Protein AF-A0A4R5U3E4-F1 (afdb_monomer)

Foldseek 3Di:
DDPQLADDPPDDDDPDDPPPDPVVVVSNVSRPVVNVCCVVVVCVDPDPVRVVVVVVVVVVVVVVVVVVVVVVVVVVVPPPDD

Sequence (82 aa):
MNGDSKLDPSEDFPEDLDGLPADEVSVLNSMVHRQMDAEYVEDGSLDPETEGRNEELRLELDDRDKKSGEAEQRQDRGEHEA

Organism: NCBI:txid2547960

pLDDT: mean 75.9, std 16.23, range [36.97, 97.0]

Structure (mmCIF, N/CA/C/O backbone):
data_AF-A0A4R5U3E4-F1
#
_entry.id   AF-A0A4R5U3E4-F1
#
loop_
_atom_site.group_PDB
_atom_site.id
_atom_site.type_symbol
_atom_site.label_atom_id
_atom_site.label_alt_id
_atom_site.label_comp_id
_atom_site.label_asym_id
_atom_site.label_entity_id
_atom_site.label_seq_id
_atom_site.pdbx_PDB_ins_code
_atom_site.Cartn_x
_atom_site.Cartn_y
_atom_site.Cartn_z
_atom_site.occupancy
_atom_site.B_iso_or_equiv
_atom_site.auth_seq_id
_atom_site.auth_comp_id
_atom_site.auth_asym_id
_atom_site.a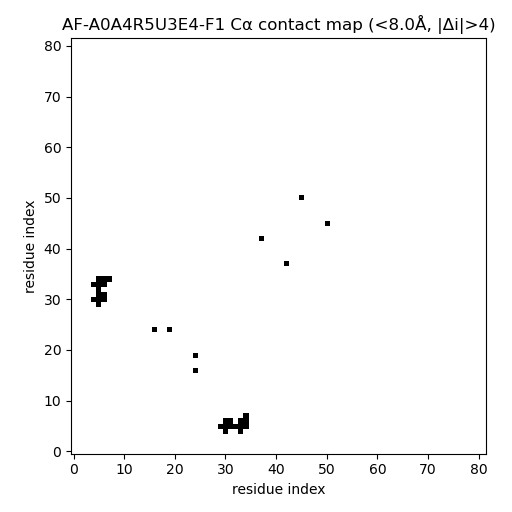uth_atom_id
_atom_site.pdbx_PDB_model_num
ATOM 1 N N . MET A 1 1 ? 17.606 12.702 -13.597 1.00 36.97 1 MET A N 1
ATOM 2 C CA . MET A 1 1 ? 17.326 11.410 -12.941 1.00 36.97 1 MET A CA 1
ATOM 3 C C . MET A 1 1 ? 16.394 11.737 -11.800 1.00 36.97 1 MET A C 1
ATOM 5 O O . MET A 1 1 ? 16.837 12.347 -10.835 1.00 36.97 1 MET A O 1
ATOM 9 N N . ASN A 1 2 ? 15.099 11.532 -12.030 1.00 41.50 2 ASN A N 1
ATOM 10 C CA . ASN A 1 2 ? 14.046 11.987 -11.129 1.00 41.50 2 ASN A CA 1
ATOM 11 C C . ASN A 1 2 ? 14.098 11.160 -9.841 1.00 41.50 2 ASN A C 1
ATOM 13 O O . ASN A 1 2 ? 14.295 9.949 -9.886 1.00 41.50 2 ASN A O 1
ATOM 17 N N . GLY A 1 3 ? 14.041 11.860 -8.710 1.00 49.34 3 GLY A N 1
ATOM 18 C CA . GLY A 1 3 ? 14.311 11.340 -7.369 1.00 49.34 3 GLY A CA 1
ATOM 19 C C . GLY A 1 3 ? 13.177 10.532 -6.746 1.00 49.34 3 GLY A C 1
ATOM 20 O O . GLY A 1 3 ? 13.2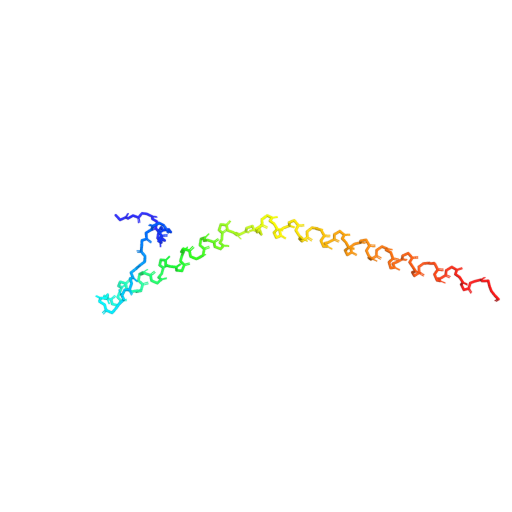97 10.156 -5.587 1.00 49.34 3 GLY A O 1
ATOM 21 N N . ASP A 1 4 ? 12.124 10.224 -7.497 1.00 54.84 4 ASP A N 1
ATOM 22 C CA . ASP A 1 4 ? 11.007 9.413 -7.034 1.00 54.84 4 ASP A CA 1
ATOM 23 C C . ASP A 1 4 ? 11.006 8.098 -7.808 1.00 54.84 4 ASP A C 1
ATOM 25 O O . ASP A 1 4 ? 10.827 8.047 -9.018 1.00 54.84 4 ASP A O 1
ATOM 29 N N . SER A 1 5 ? 11.288 7.004 -7.103 1.00 73.62 5 SER A N 1
ATOM 30 C CA . SER A 1 5 ? 11.411 5.664 -7.695 1.00 73.62 5 SER A CA 1
ATOM 31 C C . SER A 1 5 ? 10.052 4.999 -7.991 1.00 73.62 5 SER A C 1
ATOM 33 O O . SER A 1 5 ? 10.009 3.789 -8.225 1.00 73.62 5 SER A O 1
ATOM 35 N N . LYS A 1 6 ? 8.951 5.755 -7.942 1.00 74.94 6 LYS A N 1
ATOM 36 C CA . LYS A 1 6 ? 7.563 5.309 -8.144 1.00 74.94 6 LYS A CA 1
ATOM 37 C C . LYS A 1 6 ? 6.972 6.005 -9.373 1.00 74.94 6 LYS A C 1
ATOM 39 O O . LYS A 1 6 ? 7.447 7.077 -9.734 1.00 74.94 6 LYS A O 1
ATOM 44 N N . LEU A 1 7 ? 5.978 5.385 -10.003 1.00 80.44 7 LEU A N 1
ATOM 45 C CA . LEU A 1 7 ? 5.182 6.044 -11.043 1.00 80.44 7 LEU A CA 1
ATOM 46 C C . LEU A 1 7 ? 4.310 7.127 -10.399 1.00 80.44 7 LEU A C 1
ATOM 48 O O . LEU A 1 7 ? 3.814 6.931 -9.285 1.00 80.44 7 LEU A O 1
ATOM 52 N N . ASP A 1 8 ? 4.141 8.259 -11.080 1.00 74.81 8 ASP A N 1
ATOM 53 C CA . ASP A 1 8 ? 3.116 9.226 -10.697 1.00 74.81 8 ASP A CA 1
ATOM 54 C C . ASP A 1 8 ? 1.742 8.693 -11.158 1.00 74.81 8 ASP A C 1
ATOM 56 O O . ASP A 1 8 ? 1.613 8.301 -12.318 1.00 74.81 8 ASP A O 1
ATOM 60 N N . PRO A 1 9 ? 0.698 8.664 -10.305 1.00 71.50 9 PRO A N 1
ATOM 61 C CA . PRO A 1 9 ? -0.631 8.182 -10.697 1.00 71.50 9 PRO A CA 1
ATOM 62 C C . PRO A 1 9 ? -1.282 8.967 -11.848 1.00 71.50 9 PRO A C 1
ATOM 64 O O . PRO A 1 9 ? -2.268 8.507 -12.421 1.00 71.50 9 PRO A O 1
ATOM 67 N N . SER A 1 10 ? -0.778 10.167 -12.156 1.00 76.50 10 SER A N 1
ATOM 68 C CA . SER A 1 10 ? -1.209 10.982 -13.294 1.00 76.50 10 SER A CA 1
ATOM 69 C C . SER A 1 10 ? -0.457 10.687 -14.597 1.00 76.50 10 SER A C 1
ATOM 71 O O . SER A 1 10 ? -0.842 11.214 -15.641 1.00 76.50 10 SER A O 1
ATOM 73 N N . GLU A 1 11 ? 0.593 9.860 -14.561 1.00 78.38 11 GLU A N 1
ATOM 74 C CA . GLU A 1 11 ? 1.286 9.382 -15.756 1.00 78.38 11 GLU A CA 1
ATOM 75 C C . GLU A 1 11 ? 0.543 8.190 -16.376 1.00 78.38 11 GLU A C 1
ATOM 77 O O . GLU A 1 11 ? 0.168 7.236 -15.693 1.00 78.38 11 GLU A O 1
ATOM 82 N N . ASP A 1 12 ? 0.351 8.230 -17.697 1.00 77.56 12 ASP A N 1
ATOM 83 C CA . ASP A 1 12 ? -0.277 7.132 -18.430 1.00 77.56 12 ASP A CA 1
ATOM 84 C C . ASP A 1 12 ? 0.608 5.875 -18.392 1.00 77.56 12 ASP A C 1
ATOM 86 O O . ASP A 1 12 ? 1.803 5.914 -18.705 1.00 77.56 12 ASP A O 1
ATOM 90 N N . PHE A 1 13 ? 0.007 4.734 -18.044 1.00 82.69 13 PHE A N 1
ATOM 91 C CA . PHE A 1 13 ? 0.692 3.445 -18.092 1.00 82.69 13 PHE A CA 1
ATOM 92 C C . PHE A 1 13 ? 0.799 2.945 -19.545 1.00 82.69 13 PHE A C 1
ATOM 94 O O . PHE A 1 13 ? -0.165 3.086 -20.302 1.00 82.69 13 PHE A O 1
ATOM 101 N N . PRO A 1 14 ? 1.922 2.326 -19.958 1.00 85.31 14 PRO A N 1
ATOM 102 C CA . PRO A 1 14 ? 2.070 1.822 -21.321 1.00 85.31 14 PRO A CA 1
ATOM 103 C C . PRO A 1 14 ? 0.997 0.780 -21.671 1.00 85.31 14 PRO A C 1
ATOM 105 O O . PRO A 1 14 ? 0.851 -0.224 -20.975 1.00 85.31 14 PRO A O 1
ATOM 108 N N . GLU A 1 15 ? 0.274 0.988 -22.775 1.00 84.50 15 GLU A N 1
ATOM 109 C CA . GLU A 1 15 ? -0.751 0.042 -23.252 1.00 84.50 15 GLU A CA 1
ATOM 110 C C . GLU A 1 15 ? -0.150 -1.248 -23.835 1.00 84.50 15 GLU A C 1
ATOM 112 O O . GLU A 1 15 ? -0.809 -2.287 -23.849 1.00 84.50 15 GLU A O 1
ATOM 117 N N . ASP A 1 16 ? 1.098 -1.182 -24.307 1.00 87.88 16 ASP A N 1
ATOM 118 C CA . ASP A 1 16 ? 1.822 -2.298 -24.910 1.00 87.88 16 ASP A CA 1
ATOM 119 C C . ASP A 1 16 ? 3.225 -2.429 -24.302 1.00 87.88 16 ASP A C 1
ATOM 121 O O . ASP A 1 16 ? 3.991 -1.464 -24.239 1.00 87.88 16 ASP A O 1
ATOM 125 N N . LEU A 1 17 ? 3.555 -3.642 -23.859 1.00 86.62 17 LEU A N 1
ATOM 126 C CA . LEU A 1 17 ? 4.843 -3.992 -23.262 1.00 86.62 17 LEU A CA 1
ATOM 127 C C . LEU A 1 17 ? 5.723 -4.810 -24.219 1.00 86.62 17 LEU A C 1
ATOM 129 O O . LEU A 1 17 ? 6.912 -4.965 -23.944 1.00 86.62 17 LEU A O 1
ATOM 133 N N . ASP A 1 18 ? 5.185 -5.303 -25.342 1.00 89.12 18 ASP A N 1
ATOM 134 C CA . ASP A 1 18 ? 5.910 -6.179 -26.276 1.00 89.12 18 ASP A CA 1
ATOM 135 C C . ASP A 1 18 ? 7.065 -5.446 -26.984 1.00 89.12 18 ASP A C 1
ATOM 137 O O . ASP A 1 18 ? 8.028 -6.067 -27.441 1.00 89.12 18 ASP A O 1
ATOM 141 N N . GLY A 1 19 ? 6.991 -4.114 -27.056 1.00 87.31 19 GLY A N 1
ATOM 142 C CA . GLY A 1 19 ? 8.044 -3.251 -27.591 1.00 87.31 19 GLY A CA 1
ATOM 143 C C . GLY A 1 19 ? 9.148 -2.883 -26.595 1.00 87.31 19 GLY A C 1
ATOM 144 O O . GLY A 1 19 ? 10.133 -2.264 -27.006 1.00 87.31 19 GLY A O 1
ATOM 145 N N . LEU A 1 20 ? 9.004 -3.231 -25.312 1.00 88.06 20 LEU A N 1
ATOM 146 C CA . LEU A 1 20 ? 9.937 -2.812 -24.270 1.00 88.06 20 LEU A CA 1
ATOM 147 C C . LEU A 1 20 ? 11.085 -3.820 -24.083 1.00 88.06 20 LEU A C 1
ATOM 149 O O . LEU A 1 20 ? 10.859 -5.031 -23.993 1.00 88.06 20 LEU A O 1
ATOM 153 N N . PRO A 1 21 ? 12.335 -3.340 -23.963 1.00 92.25 21 PRO A N 1
ATOM 154 C CA . PRO A 1 21 ? 13.452 -4.145 -23.490 1.00 92.25 21 PRO A CA 1
ATOM 155 C C . PRO A 1 21 ? 13.173 -4.772 -22.116 1.00 92.25 21 PRO A C 1
ATOM 157 O O . PRO A 1 21 ? 12.530 -4.178 -21.251 1.00 92.25 21 PRO A O 1
ATOM 160 N N . ALA A 1 22 ? 13.694 -5.978 -21.879 1.00 90.88 22 ALA A N 1
ATOM 161 C CA . ALA A 1 22 ? 13.441 -6.720 -20.640 1.00 90.88 22 ALA A CA 1
ATOM 162 C C . ALA A 1 22 ? 13.903 -5.975 -19.369 1.00 90.88 22 ALA A C 1
ATOM 164 O O . ALA A 1 22 ? 13.305 -6.116 -18.302 1.00 90.88 22 ALA A O 1
ATOM 165 N N . ASP A 1 23 ? 14.969 -5.185 -19.473 1.00 91.06 23 ASP A N 1
ATOM 166 C CA . ASP A 1 23 ? 15.462 -4.318 -18.408 1.00 91.06 23 ASP A CA 1
ATOM 167 C C . ASP A 1 23 ? 14.495 -3.166 -18.111 1.00 91.06 23 ASP A C 1
ATOM 169 O O . ASP A 1 23 ? 14.223 -2.899 -16.940 1.00 91.06 23 ASP A O 1
ATOM 173 N N . GLU A 1 24 ? 13.897 -2.556 -19.134 1.00 89.31 24 GLU A N 1
ATOM 174 C CA . GLU A 1 24 ? 12.877 -1.516 -18.962 1.00 89.31 24 GLU A CA 1
ATOM 175 C C . GLU A 1 24 ? 11.597 -2.072 -18.325 1.00 89.31 24 GLU A C 1
ATOM 177 O O . GLU A 1 24 ? 11.058 -1.460 -17.401 1.00 89.31 24 GLU A O 1
ATOM 182 N N . VAL A 1 25 ? 11.165 -3.277 -18.714 1.00 89.94 25 VAL A N 1
ATOM 183 C CA . VAL A 1 25 ? 10.026 -3.971 -18.079 1.00 89.94 25 VAL A CA 1
ATOM 184 C C . VAL A 1 25 ? 10.296 -4.239 -16.595 1.00 89.94 25 VAL A C 1
ATOM 186 O O . VAL A 1 25 ? 9.421 -4.047 -15.752 1.00 89.94 25 VAL A O 1
ATOM 189 N N . SER A 1 26 ? 11.517 -4.649 -16.245 1.00 87.62 26 SER A N 1
ATOM 190 C CA . SER A 1 26 ? 11.911 -4.894 -14.851 1.00 87.62 26 SER A CA 1
ATOM 191 C C . SER A 1 26 ? 11.916 -3.611 -14.008 1.00 87.62 26 SER A C 1
ATOM 193 O O . SER A 1 26 ? 11.480 -3.607 -12.848 1.00 87.62 26 SER A O 1
ATOM 195 N N . VAL A 1 27 ? 12.365 -2.499 -14.598 1.00 90.00 27 VAL A N 1
ATOM 196 C CA . VAL A 1 27 ? 12.312 -1.175 -13.967 1.00 90.00 27 VAL A CA 1
ATOM 197 C C . VAL A 1 27 ? 10.862 -0.743 -13.759 1.00 90.00 27 VAL A C 1
ATOM 199 O O . VAL A 1 27 ? 10.512 -0.380 -12.635 1.00 90.00 27 VAL A O 1
ATOM 202 N N . LEU A 1 28 ? 10.015 -0.862 -14.784 1.00 90.06 28 LEU A N 1
ATOM 203 C CA . LEU A 1 28 ? 8.593 -0.529 -14.706 1.00 90.06 28 LEU A CA 1
ATOM 204 C C . LEU A 1 28 ? 7.885 -1.351 -13.621 1.00 90.06 28 LEU A C 1
ATOM 206 O O . LEU A 1 28 ? 7.214 -0.787 -12.760 1.00 90.06 28 LEU A O 1
ATOM 210 N N . ASN A 1 29 ? 8.127 -2.663 -13.579 1.00 89.56 29 ASN A N 1
ATOM 211 C CA . ASN A 1 29 ? 7.592 -3.550 -12.543 1.00 89.56 29 ASN A CA 1
ATOM 212 C C . ASN A 1 29 ? 8.015 -3.113 -11.130 1.00 89.56 29 ASN A C 1
ATOM 214 O O . ASN A 1 29 ? 7.210 -3.085 -10.201 1.00 89.56 29 ASN A O 1
ATOM 218 N N . SER A 1 30 ? 9.278 -2.719 -10.966 1.00 89.62 30 SER A N 1
ATOM 219 C CA . SER A 1 30 ? 9.781 -2.222 -9.681 1.00 89.62 30 SER A CA 1
ATOM 220 C C . SER A 1 30 ? 9.132 -0.895 -9.275 1.00 89.62 30 SER A C 1
ATOM 222 O O . SER A 1 30 ? 8.951 -0.638 -8.086 1.00 89.62 30 SER A O 1
ATOM 224 N N . MET A 1 31 ? 8.797 -0.034 -10.238 1.00 88.75 31 MET A N 1
ATOM 225 C CA . MET A 1 31 ? 8.120 1.237 -9.975 1.00 88.75 31 MET A CA 1
ATOM 226 C C . MET A 1 31 ? 6.646 1.044 -9.610 1.00 88.75 31 MET A C 1
ATOM 228 O O . MET A 1 31 ? 6.195 1.682 -8.662 1.00 88.75 31 MET A O 1
ATOM 232 N N . VAL A 1 32 ? 5.935 0.137 -10.290 1.00 86.94 32 VAL A N 1
ATOM 233 C CA . VAL A 1 32 ? 4.542 -0.230 -9.972 1.00 86.94 32 VAL A CA 1
ATOM 234 C C . VAL A 1 32 ?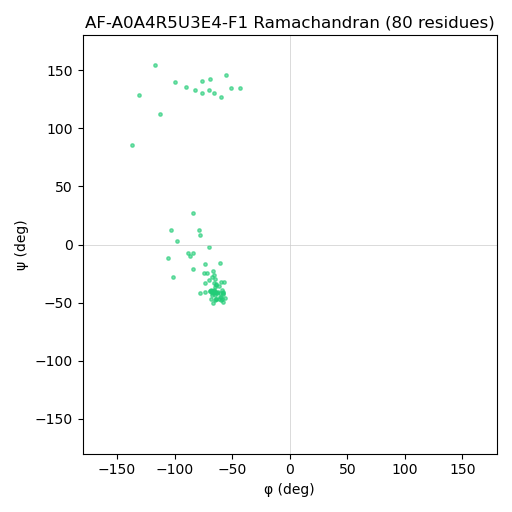 4.443 -0.779 -8.555 1.00 86.94 32 VAL A C 1
ATOM 236 O O . VAL A 1 32 ? 3.622 -0.308 -7.776 1.00 86.94 32 VAL A O 1
ATOM 239 N N . HIS A 1 33 ? 5.321 -1.713 -8.175 1.00 85.75 33 HIS A N 1
ATOM 240 C CA . HIS A 1 33 ? 5.333 -2.236 -6.808 1.00 85.75 33 HIS A CA 1
ATOM 241 C C . HIS A 1 33 ? 5.537 -1.134 -5.769 1.00 85.75 33 HIS A C 1
ATOM 243 O O . HIS A 1 33 ? 4.826 -1.104 -4.776 1.00 85.75 33 HIS A O 1
ATOM 249 N N . ARG A 1 34 ? 6.441 -0.181 -6.018 1.00 84.56 34 ARG A N 1
ATOM 250 C CA . ARG A 1 34 ? 6.657 0.947 -5.100 1.00 84.56 34 ARG A CA 1
ATOM 251 C C . ARG A 1 34 ? 5.496 1.938 -5.068 1.00 84.56 34 ARG A C 1
ATOM 253 O O . ARG A 1 34 ? 5.288 2.554 -4.030 1.00 84.56 34 ARG A O 1
ATOM 260 N N . GLN A 1 35 ? 4.765 2.112 -6.169 1.00 82.56 35 GLN A N 1
ATOM 261 C CA . GLN A 1 35 ? 3.532 2.899 -6.184 1.00 82.56 35 GLN A CA 1
ATOM 262 C C . GLN A 1 35 ? 2.457 2.213 -5.342 1.00 82.56 35 GLN A C 1
ATOM 264 O O . GLN A 1 35 ? 1.905 2.851 -4.458 1.00 82.56 35 GLN A O 1
ATOM 269 N N . MET A 1 36 ? 2.220 0.916 -5.561 1.00 79.69 36 MET A N 1
ATOM 270 C CA . MET A 1 36 ? 1.274 0.139 -4.760 1.00 79.69 36 MET A CA 1
ATOM 271 C C . MET A 1 36 ? 1.668 0.170 -3.286 1.00 79.69 36 MET A C 1
ATOM 273 O O . MET A 1 36 ? 0.852 0.507 -2.444 1.00 79.69 36 MET A O 1
ATOM 277 N N . ASP A 1 37 ? 2.931 -0.100 -2.965 1.00 77.94 37 ASP A N 1
ATOM 278 C CA . ASP A 1 37 ? 3.414 -0.022 -1.591 1.00 77.94 37 ASP A CA 1
ATOM 279 C C . ASP A 1 37 ? 3.195 1.381 -1.016 1.00 77.94 37 ASP A C 1
ATOM 281 O O . ASP A 1 37 ? 2.764 1.492 0.117 1.00 77.94 37 ASP A O 1
ATOM 285 N N . ALA A 1 38 ? 3.425 2.461 -1.769 1.00 73.31 38 ALA A N 1
ATOM 286 C CA . ALA A 1 38 ? 3.159 3.818 -1.291 1.00 73.31 38 ALA A CA 1
ATOM 287 C C . ALA A 1 38 ? 1.660 4.100 -1.095 1.00 73.31 38 ALA A C 1
ATOM 289 O O . ALA A 1 38 ? 1.301 4.682 -0.080 1.00 73.31 38 ALA A O 1
ATOM 290 N N . GLU A 1 39 ? 0.792 3.666 -2.007 1.00 69.56 39 GLU A N 1
ATOM 291 C CA . GLU A 1 39 ? -0.665 3.807 -1.881 1.00 69.56 39 GLU A CA 1
ATOM 292 C C . GLU A 1 39 ? -1.211 2.998 -0.695 1.00 69.56 39 GLU A C 1
ATOM 294 O O . GLU A 1 39 ? -2.084 3.477 0.018 1.00 69.56 39 GLU A O 1
ATOM 299 N N . TYR A 1 40 ? -0.650 1.816 -0.423 1.00 64.62 40 TYR A N 1
ATOM 300 C CA . TYR A 1 40 ? -1.021 0.973 0.718 1.00 64.62 40 TYR A CA 1
ATOM 301 C C . TYR A 1 40 ? -0.307 1.351 2.037 1.00 64.62 40 TYR A C 1
ATOM 303 O O . TYR A 1 40 ? -0.785 0.978 3.103 1.00 64.62 40 TYR A O 1
ATOM 311 N N . VAL A 1 41 ? 0.842 2.046 2.007 1.00 60.00 41 VAL A N 1
ATOM 312 C CA . VAL A 1 41 ? 1.645 2.426 3.198 1.00 60.00 41 VAL A CA 1
ATOM 313 C C . VAL A 1 41 ? 1.448 3.889 3.610 1.00 60.00 41 VAL A C 1
ATOM 315 O O . VAL A 1 41 ? 1.553 4.183 4.801 1.00 60.00 41 VAL A O 1
ATOM 318 N N . GLU A 1 42 ? 1.109 4.813 2.703 1.00 54.81 42 GLU A N 1
ATOM 319 C CA . GLU A 1 42 ? 0.445 6.065 3.115 1.00 54.81 42 GLU A CA 1
ATOM 320 C C . GLU A 1 42 ? -0.954 5.766 3.688 1.00 54.81 42 GLU A C 1
ATOM 322 O O . GLU A 1 42 ? -1.381 6.449 4.617 1.00 54.81 42 GLU A O 1
ATOM 327 N N . ASP A 1 43 ? -1.579 4.655 3.277 1.00 55.03 43 ASP A N 1
ATOM 328 C CA . ASP A 1 43 ? -2.695 3.986 3.972 1.00 55.03 43 ASP A CA 1
ATOM 329 C C . ASP A 1 43 ? -2.209 3.025 5.089 1.00 55.03 43 ASP A C 1
ATOM 331 O O . ASP A 1 43 ? -2.843 2.041 5.457 1.00 55.03 43 ASP A O 1
ATOM 335 N N . GLY A 1 44 ? -1.032 3.299 5.667 1.00 52.47 44 GLY A N 1
ATOM 336 C CA . GLY A 1 44 ? -0.514 2.622 6.865 1.00 52.47 44 GLY A CA 1
ATOM 337 C C . GLY A 1 44 ? -1.281 2.989 8.146 1.00 52.47 44 GLY A C 1
ATOM 338 O O . GLY A 1 44 ? -0.995 2.466 9.226 1.00 52.47 44 GLY A O 1
ATOM 339 N N . SER A 1 45 ? -2.254 3.888 8.017 1.00 58.38 45 SER A N 1
ATOM 340 C CA . SER A 1 45 ? -3.384 4.093 8.923 1.00 58.38 45 SER A CA 1
ATOM 341 C C . SER A 1 45 ? -4.588 3.395 8.303 1.00 58.38 45 SER A C 1
ATOM 343 O O . SER A 1 45 ? -4.778 3.507 7.103 1.00 58.38 45 SER A O 1
ATOM 345 N N . LEU A 1 46 ? -5.419 2.720 9.103 1.00 57.44 46 LEU A N 1
ATOM 346 C CA . LEU A 1 46 ? -6.733 2.298 8.612 1.00 57.44 46 LEU A CA 1
ATOM 347 C C . LEU A 1 46 ? -7.436 3.513 7.993 1.00 57.44 46 LEU A C 1
ATOM 349 O O . LEU A 1 46 ? -7.447 4.579 8.615 1.00 57.44 46 LEU A O 1
ATOM 353 N N . ASP A 1 47 ? -8.038 3.339 6.817 1.00 70.56 47 ASP A N 1
ATOM 354 C CA . ASP A 1 47 ? -8.953 4.327 6.248 1.00 70.56 47 ASP A CA 1
ATOM 355 C C . ASP A 1 47 ? -9.914 4.858 7.349 1.00 70.56 47 ASP A C 1
ATOM 357 O O . ASP A 1 47 ? -10.444 4.054 8.131 1.00 70.56 47 ASP A O 1
ATOM 361 N N . PRO A 1 48 ? -10.151 6.183 7.463 1.00 75.94 48 PRO A N 1
ATOM 362 C CA . PRO A 1 48 ? -10.923 6.760 8.569 1.00 75.94 48 PRO A CA 1
ATOM 363 C C . PRO A 1 48 ? -12.343 6.197 8.717 1.00 75.94 48 PRO A C 1
ATOM 365 O O . PRO A 1 48 ? -12.860 6.100 9.832 1.00 75.94 48 PRO A O 1
ATOM 368 N N . GLU A 1 49 ? -12.989 5.807 7.612 1.00 78.19 49 GLU A N 1
ATOM 369 C CA . GLU A 1 49 ? -14.300 5.152 7.658 1.00 78.19 49 GLU A CA 1
ATOM 370 C C . GLU A 1 49 ? -14.179 3.736 8.245 1.00 78.19 49 GLU A C 1
ATOM 372 O O . GLU A 1 49 ? -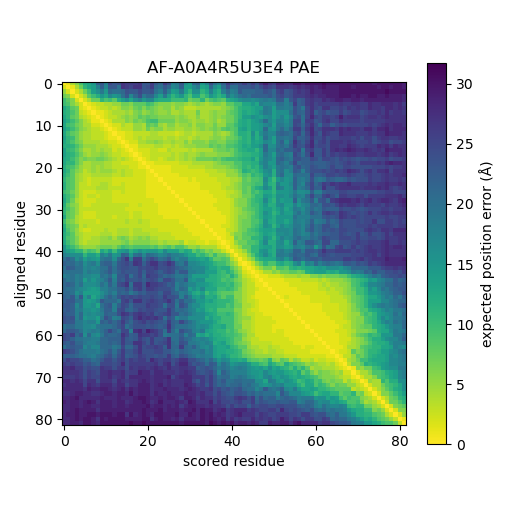15.008 3.312 9.057 1.00 78.19 49 GLU A O 1
ATOM 377 N N . THR A 1 50 ? -13.117 3.017 7.885 1.00 77.94 50 THR A N 1
ATOM 378 C CA . THR A 1 50 ? -12.788 1.697 8.434 1.00 77.94 50 THR A CA 1
ATOM 379 C C . THR A 1 50 ? -12.477 1.757 9.933 1.00 77.94 50 THR A C 1
ATOM 381 O O . THR A 1 50 ? -12.950 0.899 10.684 1.00 77.94 50 THR A O 1
ATOM 384 N N . GLU A 1 51 ? -11.743 2.773 10.393 1.00 85.19 51 GLU A N 1
ATOM 385 C CA . GLU A 1 51 ? -11.473 2.996 11.819 1.00 85.19 51 GLU A CA 1
ATOM 386 C C . GLU A 1 51 ? -12.766 3.292 12.600 1.00 85.19 51 GLU A C 1
ATOM 388 O O . GLU A 1 51 ? -13.032 2.633 13.610 1.00 85.19 51 GLU A O 1
ATOM 393 N N . GLY A 1 52 ? -13.621 4.185 12.085 1.00 87.19 52 GLY A N 1
ATOM 394 C CA . GLY A 1 52 ? -14.904 4.526 12.712 1.00 87.19 52 GLY A CA 1
ATOM 395 C C . GLY A 1 52 ? -15.842 3.323 12.855 1.00 87.19 52 GLY A C 1
ATOM 396 O O . GLY A 1 52 ? -16.377 3.066 13.935 1.00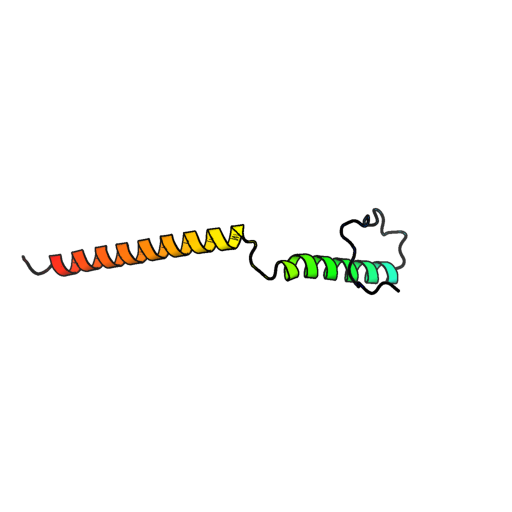 87.19 52 GLY A O 1
ATOM 397 N N 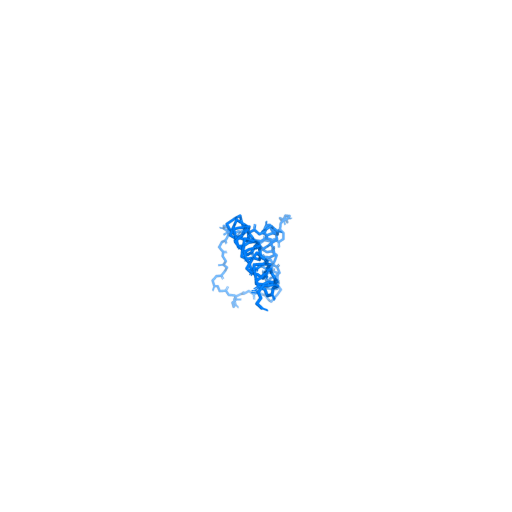. ARG A 1 53 ? -15.974 2.504 11.803 1.00 87.25 53 ARG A N 1
ATOM 398 C CA . ARG A 1 53 ? -16.756 1.254 11.865 1.00 87.25 53 ARG A CA 1
ATOM 399 C C . ARG A 1 53 ? -16.190 0.263 12.883 1.00 87.25 53 ARG A C 1
ATOM 401 O O . ARG A 1 53 ? -16.948 -0.464 13.525 1.00 87.25 53 ARG A O 1
ATOM 408 N N . ASN A 1 54 ? -14.865 0.200 13.028 1.00 91.31 54 ASN A N 1
ATOM 409 C CA . ASN A 1 54 ? -14.226 -0.683 14.000 1.00 91.31 54 ASN A CA 1
ATOM 410 C C . ASN A 1 54 ? -14.521 -0.245 15.443 1.00 91.31 54 ASN A C 1
ATOM 412 O O . ASN A 1 54 ? -14.789 -1.093 16.294 1.00 91.31 54 ASN A O 1
ATOM 416 N N . GLU A 1 55 ? -14.514 1.063 15.710 1.00 94.38 55 GLU A N 1
ATOM 417 C CA . GLU A 1 55 ? -14.883 1.621 17.013 1.00 94.38 55 GLU A CA 1
ATOM 418 C C . GLU A 1 55 ? -16.357 1.356 17.358 1.00 94.38 55 GLU A C 1
ATOM 420 O O . GLU A 1 55 ? -16.642 0.853 18.447 1.00 94.38 55 GLU A O 1
ATOM 425 N N . GLU A 1 56 ? -17.287 1.588 16.425 1.00 95.56 56 GLU A N 1
ATOM 426 C CA . GLU A 1 56 ? -18.715 1.287 16.617 1.00 95.56 56 GLU A CA 1
ATOM 427 C C . GLU A 1 56 ? -18.955 -0.187 16.974 1.00 95.56 56 GLU A C 1
ATOM 429 O O . GLU A 1 56 ? -19.679 -0.493 17.925 1.00 95.56 56 GLU A O 1
ATOM 434 N N . LEU A 1 57 ? -18.307 -1.107 16.251 1.00 95.88 57 LEU A N 1
ATOM 435 C CA . LEU A 1 57 ? -18.401 -2.543 16.518 1.00 95.88 57 LEU A CA 1
ATOM 436 C C . LEU A 1 57 ? -17.845 -2.914 17.895 1.00 95.88 57 LEU A C 1
ATOM 438 O O . LEU A 1 57 ? -18.449 -3.722 18.598 1.00 95.88 57 LEU A O 1
ATOM 442 N N . ARG A 1 58 ? -16.714 -2.326 18.306 1.00 96.44 58 ARG A N 1
ATOM 443 C CA . ARG A 1 58 ? -16.149 -2.556 19.646 1.00 96.44 58 ARG A CA 1
ATOM 444 C C . ARG A 1 58 ? -17.116 -2.116 20.742 1.00 96.44 58 ARG A C 1
ATOM 446 O O . ARG A 1 58 ? -17.340 -2.875 21.677 1.00 96.44 58 ARG A O 1
ATOM 453 N N . LEU A 1 59 ? -17.721 -0.934 20.610 1.00 96.00 59 LEU A N 1
ATOM 454 C CA . LEU A 1 59 ? -18.693 -0.420 21.582 1.00 96.00 59 LEU A CA 1
ATOM 455 C C . LEU A 1 59 ? -19.934 -1.313 21.690 1.00 96.00 59 LEU A C 1
ATOM 457 O O . LEU A 1 59 ? -20.442 -1.548 22.786 1.00 96.00 59 LEU A O 1
ATOM 461 N N . GLU A 1 60 ? -20.423 -1.808 20.555 1.00 97.00 60 GLU A N 1
ATOM 462 C CA . GLU A 1 60 ? -21.594 -2.677 20.496 1.00 97.00 60 GLU A CA 1
ATOM 463 C C . GLU A 1 60 ? -21.333 -4.049 21.131 1.00 97.00 60 GLU A C 1
ATOM 465 O O . GLU A 1 60 ? -22.152 -4.536 21.914 1.00 97.00 60 GLU A O 1
ATOM 470 N N . LEU A 1 61 ? -20.174 -4.650 20.849 1.00 95.19 61 LEU A N 1
ATOM 471 C CA . LEU A 1 61 ? -19.749 -5.906 21.467 1.00 95.19 61 LEU A CA 1
ATOM 472 C C . LEU A 1 61 ? -19.519 -5.746 22.977 1.00 95.19 61 LEU A C 1
ATOM 474 O O . LEU A 1 61 ? -20.026 -6.560 23.746 1.00 95.19 61 LEU A O 1
ATOM 478 N N . ASP A 1 62 ? -18.874 -4.662 23.416 1.00 95.44 62 ASP A N 1
ATOM 479 C CA . ASP A 1 62 ? -18.703 -4.350 24.841 1.00 95.44 62 ASP A CA 1
ATOM 480 C C . ASP A 1 62 ? -20.052 -4.204 25.574 1.00 95.44 62 ASP A C 1
ATOM 482 O O . ASP A 1 62 ? -20.192 -4.611 26.730 1.00 95.44 62 ASP A O 1
ATOM 486 N N . ASP A 1 63 ? -21.060 -3.599 24.936 1.00 94.12 63 ASP A N 1
ATOM 487 C CA . ASP A 1 63 ? -22.416 -3.486 25.488 1.00 94.12 63 ASP A CA 1
ATOM 488 C C . ASP A 1 63 ? -23.117 -4.852 25.569 1.00 94.12 63 ASP A C 1
ATOM 490 O O . ASP A 1 63 ? -23.780 -5.156 26.567 1.00 94.12 63 ASP A O 1
ATOM 494 N N . ARG A 1 64 ? -22.929 -5.719 24.567 1.00 91.75 64 ARG A N 1
ATOM 495 C CA . ARG A 1 64 ? -23.438 -7.099 24.601 1.00 91.75 64 ARG A CA 1
ATOM 496 C C . ARG A 1 64 ? -22.784 -7.930 25.697 1.00 91.75 64 ARG A C 1
ATOM 498 O O . ARG A 1 64 ? -23.497 -8.659 26.387 1.00 91.75 64 ARG A O 1
ATOM 505 N N . ASP A 1 65 ? -21.475 -7.809 25.887 1.00 91.81 65 ASP A N 1
ATOM 506 C CA . ASP A 1 65 ? -20.745 -8.544 26.922 1.00 91.81 65 ASP A CA 1
ATOM 507 C C . ASP A 1 65 ? -21.205 -8.119 28.322 1.00 91.81 65 ASP A C 1
ATOM 509 O O . ASP A 1 65 ? -21.468 -8.966 29.180 1.00 91.81 65 ASP A O 1
ATOM 513 N N . LYS A 1 66 ? -21.432 -6.815 28.540 1.00 89.25 66 LYS A N 1
ATOM 514 C CA . LYS A 1 66 ? -22.029 -6.300 29.785 1.00 89.25 66 LYS A CA 1
ATOM 515 C C . LYS A 1 66 ? -23.436 -6.848 30.010 1.00 89.25 66 LYS A C 1
ATOM 517 O O . LYS A 1 66 ? -23.730 -7.336 31.097 1.00 89.25 66 LYS A O 1
ATOM 522 N N . LYS A 1 67 ? -24.295 -6.823 28.988 1.00 83.56 67 LYS A N 1
ATOM 523 C CA . LYS A 1 67 ? -25.667 -7.355 29.078 1.00 83.56 67 LYS A CA 1
ATOM 524 C C . LYS A 1 67 ? -25.702 -8.863 29.314 1.00 83.56 67 LYS A C 1
ATOM 526 O O . LYS A 1 67 ? -26.583 -9.339 30.027 1.00 83.56 67 LYS A O 1
ATOM 531 N N . SER A 1 68 ? -24.755 -9.602 28.745 1.00 75.69 68 SER A N 1
ATOM 532 C CA . SER A 1 68 ? -24.622 -11.047 28.953 1.00 75.69 68 SER A CA 1
ATOM 533 C C . SER A 1 68 ? -24.195 -11.341 30.394 1.00 75.69 68 SER A C 1
ATOM 535 O O . SER A 1 68 ? -24.892 -12.073 31.094 1.00 75.69 68 SER A O 1
ATOM 537 N N . GLY A 1 69 ? -23.184 -10.629 30.907 1.00 68.00 69 GLY A N 1
ATOM 538 C CA . GLY A 1 69 ? -22.769 -10.739 32.310 1.00 68.00 69 GLY A CA 1
ATOM 539 C C . GLY A 1 69 ? -23.826 -10.272 33.325 1.00 68.00 69 GLY A C 1
ATOM 540 O O . GLY A 1 69 ? -23.894 -10.792 34.441 1.00 68.00 69 GLY A O 1
ATOM 541 N N . GLU A 1 70 ? -24.686 -9.316 32.962 1.00 60.88 70 GLU A N 1
ATOM 542 C CA . GLU A 1 70 ? -25.854 -8.917 33.762 1.00 60.88 70 GLU A CA 1
ATOM 543 C C . GLU A 1 70 ? -26.984 -9.957 33.725 1.00 60.88 70 GLU A C 1
ATOM 545 O O . GLU A 1 70 ? -27.701 -10.123 34.717 1.00 60.88 70 GLU A O 1
ATOM 550 N N . ALA A 1 71 ? -27.161 -10.661 32.604 1.00 59.56 71 ALA A N 1
ATOM 551 C CA . ALA A 1 71 ? -28.122 -11.752 32.486 1.00 59.56 71 ALA A CA 1
ATOM 552 C C . ALA A 1 71 ? -27.696 -12.966 33.329 1.00 59.56 71 ALA A C 1
ATOM 554 O O . ALA A 1 71 ? -28.538 -13.541 34.021 1.00 59.56 71 ALA A O 1
ATOM 555 N N . GLU A 1 72 ? -26.401 -13.294 33.356 1.00 58.25 72 GLU A N 1
ATOM 556 C CA . GLU A 1 72 ? -25.839 -14.381 34.173 1.00 58.25 72 GLU A CA 1
ATOM 557 C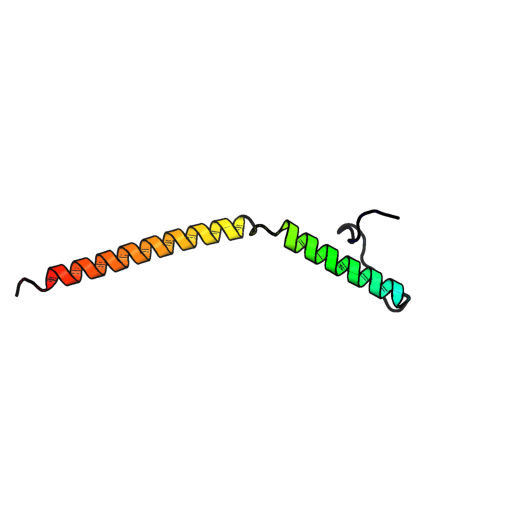 C . GLU A 1 72 ? -25.918 -14.081 35.685 1.00 58.25 72 GLU A C 1
ATOM 559 O O . GLU A 1 72 ? -26.327 -14.938 36.467 1.00 58.25 72 GLU A O 1
ATOM 564 N N . GLN A 1 73 ? -25.664 -12.839 36.121 1.00 55.72 73 GLN A N 1
ATOM 565 C CA . GLN A 1 73 ? -25.802 -12.449 37.540 1.00 55.72 73 GLN A CA 1
ATOM 566 C C . GLN A 1 73 ? -27.252 -12.460 38.056 1.00 55.72 73 GLN A C 1
ATOM 568 O O . GLN A 1 73 ? -27.492 -12.653 39.250 1.00 55.72 73 GLN A O 1
ATOM 573 N N . ARG A 1 74 ? -28.245 -12.243 37.182 1.00 55.62 74 ARG A N 1
ATOM 574 C CA . ARG A 1 74 ? -29.667 -12.355 37.557 1.00 55.62 74 ARG A CA 1
ATOM 575 C C . ARG A 1 74 ? -30.120 -13.805 37.717 1.00 55.62 74 ARG A C 1
ATOM 577 O O . ARG A 1 74 ? -31.081 -14.034 38.445 1.00 55.62 74 ARG A O 1
ATOM 584 N N . GLN A 1 75 ? -29.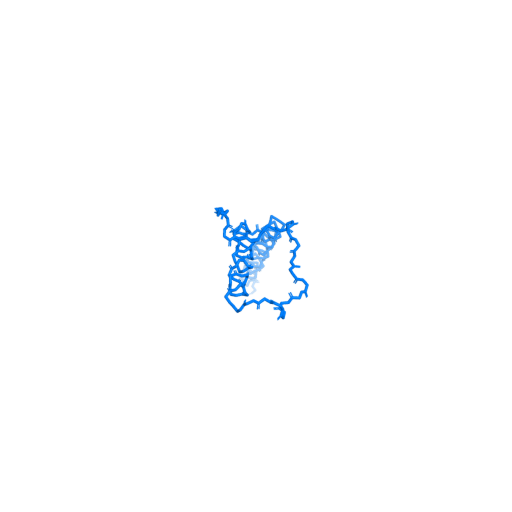451 -14.751 37.059 1.00 53.00 75 GLN A N 1
ATOM 585 C CA . GLN A 1 75 ? -29.739 -16.179 37.196 1.00 53.00 75 GLN A CA 1
ATOM 586 C C . GLN A 1 75 ? -29.150 -16.745 38.497 1.00 53.00 75 GLN A C 1
ATOM 588 O O . GLN A 1 75 ? -29.875 -17.412 39.227 1.00 53.00 75 GLN A O 1
ATOM 593 N N . ASP A 1 76 ? -27.922 -16.366 38.870 1.00 53.41 76 ASP A N 1
ATOM 594 C CA . ASP A 1 76 ? -27.276 -16.816 40.121 1.00 53.41 76 ASP A CA 1
ATOM 595 C C . ASP A 1 76 ? -28.007 -16.335 41.394 1.00 53.41 76 ASP A C 1
ATOM 597 O O . ASP A 1 76 ? -28.143 -17.061 42.377 1.00 53.41 76 ASP A O 1
ATOM 601 N N . ARG A 1 77 ? -28.599 -15.131 41.367 1.00 54.22 77 ARG A N 1
ATOM 602 C CA . ARG A 1 77 ? -29.419 -14.625 42.486 1.00 54.22 77 ARG A CA 1
ATOM 603 C C . ARG A 1 77 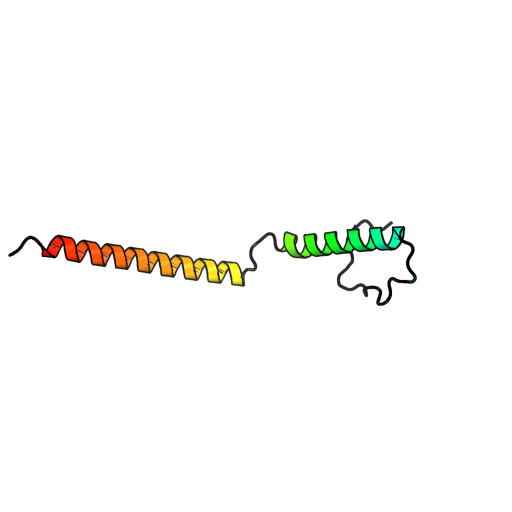? -30.793 -15.313 42.599 1.00 54.22 77 ARG A C 1
ATOM 605 O O . ARG A 1 77 ? -31.442 -15.191 43.635 1.00 54.22 77 ARG A O 1
ATOM 612 N N . GLY A 1 78 ? -31.253 -15.995 41.549 1.00 52.28 78 GLY A N 1
ATOM 613 C CA . GLY A 1 78 ? -32.582 -16.607 41.472 1.00 52.28 78 GLY A CA 1
ATOM 614 C C . GLY A 1 78 ? -32.685 -18.023 42.047 1.00 52.28 78 GLY A C 1
ATOM 615 O O . GLY A 1 78 ? -33.799 -18.511 42.209 1.00 52.28 78 GLY A O 1
ATOM 616 N N . GLU A 1 79 ? -31.567 -18.677 42.377 1.00 54.78 79 GLU A N 1
ATOM 617 C CA . GLU A 1 79 ? -31.565 -20.078 42.836 1.00 54.78 79 GLU A CA 1
ATOM 618 C C . GLU A 1 79 ? -31.503 -20.244 44.366 1.00 54.78 79 GLU A C 1
ATOM 620 O O . GLU A 1 79 ? -31.487 -21.366 44.865 1.00 54.78 79 GLU A O 1
ATOM 625 N N . HIS A 1 80 ? -31.519 -19.148 45.137 1.00 48.62 80 HIS A N 1
ATOM 626 C CA . HIS A 1 80 ? -31.422 -19.198 46.605 1.00 48.62 80 HIS A CA 1
ATOM 627 C C . HIS A 1 80 ? -32.745 -18.993 47.368 1.00 48.62 80 HIS A C 1
ATOM 629 O O . HIS A 1 80 ? -32.719 -18.844 48.591 1.00 48.62 80 HIS A O 1
ATOM 635 N N . GLU A 1 81 ? -33.893 -19.035 46.685 1.00 49.19 81 GLU A N 1
ATOM 636 C CA . GLU A 1 81 ? -35.221 -19.121 47.313 1.00 49.19 81 GLU A CA 1
ATOM 637 C C . GLU A 1 81 ? -36.124 -20.123 46.567 1.00 49.19 81 GLU A C 1
ATOM 639 O O . GLU A 1 81 ? -36.909 -19.747 45.697 1.00 49.19 81 GLU A O 1
ATOM 644 N N . ALA A 1 82 ? -36.021 -21.405 46.931 1.00 40.44 82 ALA A N 1
ATOM 645 C CA . ALA A 1 82 ? -37.083 -22.409 46.801 1.00 40.44 82 ALA A CA 1
ATOM 646 C C . ALA A 1 82 ? -36.861 -23.553 47.803 1.00 40.44 82 ALA A C 1
ATOM 648 O O . ALA A 1 82 ? -35.718 -24.056 47.881 1.00 40.44 82 ALA A O 1
#

Solvent-accessible surface area (backbone atoms only — not comparable to full-atom values): 5019 Å² total; per-residue (Å²): 134,79,92,61,79,40,61,57,92,86,56,84,75,79,94,69,64,89,85,53,55,70,67,56,50,53,51,50,53,53,14,51,52,45,33,51,48,45,63,54,50,76,46,69,48,72,54,69,68,60,45,52,54,51,51,54,51,50,54,53,50,54,51,49,52,51,53,50,56,52,53,52,56,57,52,68,70,60,73,81,77,128

Mean predicted aligned error: 14.97 Å

Radius of gyration: 27.5 Å; Cα contacts (8 Å, |Δi|>4): 17; chains: 1; bounding box: 54×34×75 Å

Secondary structure (DSSP, 8-state):
--S--S--TTSPPPS--TTS-HHHHHHHHHHHHHHHHHHHHHT-S--HHHHHHHHHHHHHHHHHHHHHHHHHHHHHTTSS--